Protein AF-A0A161Z4R8-F1 (afdb_monomer_lite)

Secondary structure (DSSP, 8-state):
------THHHHHHHHHHHHHHHHHH-S-HHHHHHHHHHHTSS---HHHHHHHHHHHHHHHT-

Structure (mmCIF, N/CA/C/O backbone):
data_AF-A0A161Z4R8-F1
#
_entry.id   AF-A0A161Z4R8-F1
#
loop_
_atom_site.group_PDB
_atom_site.id
_atom_site.type_symbol
_atom_site.label_atom_id
_atom_site.label_alt_id
_atom_site.label_comp_id
_atom_site.label_asym_id
_atom_site.label_entity_id
_atom_site.label_seq_id
_atom_site.pdbx_PDB_ins_code
_atom_site.Cartn_x
_atom_site.Cartn_y
_atom_site.Cartn_z
_atom_site.occupancy
_atom_site.B_iso_or_equiv
_atom_site.auth_seq_id
_atom_site.auth_comp_id
_atom_site.auth_asym_id
_atom_site.auth_atom_id
_atom_site.pdbx_PDB_model_num
ATOM 1 N N . MET A 1 1 ? 2.923 -4.201 -30.655 1.00 43.00 1 MET A N 1
ATOM 2 C CA . MET A 1 1 ? 3.850 -3.400 -29.828 1.00 43.00 1 MET A CA 1
ATOM 3 C C . MET A 1 1 ? 3.224 -3.279 -28.445 1.00 43.00 1 M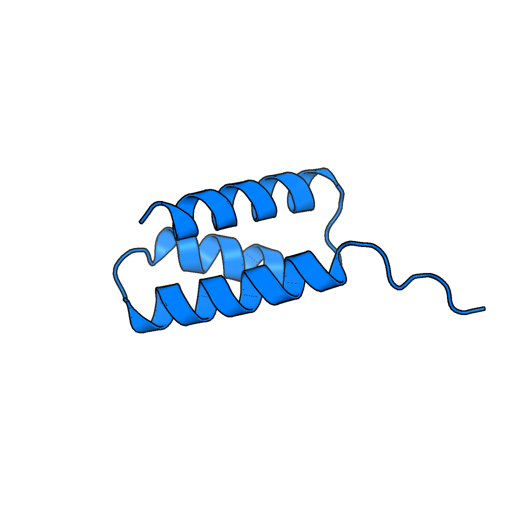ET A C 1
ATOM 5 O O . MET A 1 1 ? 2.609 -2.269 -28.143 1.00 43.00 1 MET A O 1
ATOM 9 N N . SER A 1 2 ? 3.258 -4.362 -27.662 1.00 41.53 2 SER A N 1
ATOM 10 C CA . SER A 1 2 ? 2.501 -4.474 -26.406 1.00 41.53 2 SER A CA 1
ATOM 11 C C . SER A 1 2 ? 3.190 -5.453 -25.460 1.00 41.53 2 SER A C 1
ATOM 13 O O . SER A 1 2 ? 2.667 -6.528 -25.240 1.00 41.53 2 SER A O 1
ATOM 15 N N . ASP A 1 3 ? 4.347 -5.088 -24.907 1.00 45.06 3 ASP A N 1
ATOM 16 C CA . ASP A 1 3 ? 5.016 -5.895 -23.868 1.00 45.06 3 ASP A CA 1
ATOM 17 C C . ASP A 1 3 ? 5.590 -5.013 -22.746 1.00 45.06 3 ASP A C 1
ATOM 19 O O . ASP A 1 3 ? 6.712 -5.186 -22.285 1.00 45.06 3 ASP A O 1
ATOM 23 N N . TYR A 1 4 ? 4.799 -4.037 -22.291 1.00 49.94 4 TYR A N 1
ATOM 24 C CA . TYR A 1 4 ? 5.072 -3.267 -21.069 1.00 49.94 4 TYR A CA 1
ATOM 25 C C . TYR A 1 4 ? 4.022 -3.533 -19.982 1.00 49.94 4 TYR A C 1
ATOM 27 O O . TYR A 1 4 ? 3.694 -2.645 -19.196 1.00 49.94 4 TYR A O 1
ATOM 35 N N . ILE A 1 5 ? 3.529 -4.772 -19.860 1.00 51.38 5 ILE A N 1
ATOM 36 C CA . ILE A 1 5 ? 2.929 -5.231 -18.593 1.00 51.38 5 ILE A CA 1
ATOM 37 C C . ILE A 1 5 ? 4.101 -5.500 -17.631 1.00 51.38 5 ILE A C 1
ATOM 39 O O . ILE A 1 5 ? 4.463 -6.626 -17.310 1.00 51.38 5 ILE A O 1
ATOM 43 N N . SER A 1 6 ? 4.788 -4.408 -17.297 1.00 51.31 6 SER A N 1
ATOM 44 C CA . SER A 1 6 ? 5.971 -4.315 -16.452 1.00 51.31 6 SER A CA 1
ATOM 45 C C . SER A 1 6 ? 5.618 -4.847 -15.062 1.00 51.31 6 SER A C 1
ATOM 47 O O . SER A 1 6 ? 4.529 -4.558 -14.566 1.00 51.31 6 SER A O 1
ATOM 49 N N . GLY A 1 7 ? 6.507 -5.617 -14.425 1.00 60.44 7 GLY A N 1
ATOM 50 C CA . GLY A 1 7 ? 6.268 -6.388 -13.186 1.00 60.44 7 GLY A CA 1
ATOM 51 C C . GLY A 1 7 ? 5.778 -5.618 -11.945 1.00 60.44 7 GLY A C 1
ATOM 52 O O . GLY A 1 7 ? 5.657 -6.193 -10.871 1.00 60.44 7 GLY A O 1
ATOM 53 N N . SER A 1 8 ? 5.460 -4.334 -12.078 1.00 66.69 8 SER A N 1
ATOM 54 C CA . SER A 1 8 ? 4.813 -3.482 -11.087 1.00 66.69 8 SER A CA 1
ATOM 55 C C . SER A 1 8 ? 3.297 -3.692 -10.964 1.00 66.69 8 SER A C 1
ATOM 57 O O . SER A 1 8 ? 2.743 -3.332 -9.929 1.00 66.69 8 SER A O 1
ATOM 59 N N . ALA A 1 9 ? 2.606 -4.274 -11.953 1.00 79.56 9 ALA A N 1
ATOM 60 C CA . ALA A 1 9 ? 1.150 -4.479 -11.867 1.00 79.56 9 ALA A CA 1
ATOM 61 C C . ALA A 1 9 ? 0.709 -5.363 -10.671 1.00 79.56 9 ALA A C 1
ATOM 63 O O . ALA A 1 9 ? -0.191 -4.942 -9.939 1.00 79.56 9 ALA A O 1
ATOM 64 N N . PRO A 1 10 ? 1.352 -6.517 -10.384 1.00 86.19 10 PRO A N 1
ATOM 65 C CA . PRO A 1 10 ? 1.043 -7.313 -9.192 1.00 86.19 10 PRO A CA 1
ATOM 66 C C . PRO A 1 10 ? 1.326 -6.564 -7.882 1.00 86.19 10 PRO A C 1
ATOM 68 O O . PRO A 1 10 ? 0.546 -6.645 -6.936 1.00 86.19 10 PRO A O 1
ATOM 71 N N . LEU A 1 11 ? 2.412 -5.786 -7.839 1.00 88.31 11 LEU A N 1
ATOM 72 C CA . LEU A 1 11 ? 2.801 -5.008 -6.662 1.00 88.31 11 LEU A CA 1
ATOM 73 C C . LEU A 1 11 ? 1.792 -3.891 -6.355 1.00 88.31 11 LEU A C 1
ATOM 75 O O . LEU A 1 11 ? 1.428 -3.675 -5.202 1.00 88.31 11 LEU A O 1
ATOM 79 N N . LEU A 1 12 ? 1.306 -3.202 -7.391 1.00 90.00 12 LEU A N 1
ATOM 80 C CA . LEU A 1 12 ? 0.275 -2.171 -7.262 1.00 90.00 12 LEU A CA 1
ATOM 81 C C . LEU A 1 12 ? -1.061 -2.749 -6.786 1.00 90.00 12 LEU A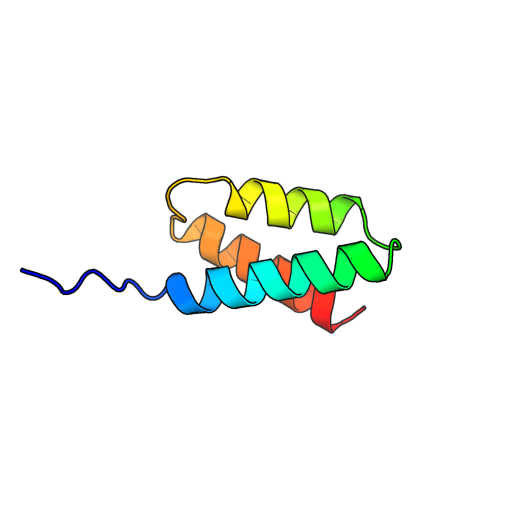 C 1
ATOM 83 O O . LEU A 1 12 ? -1.762 -2.098 -6.012 1.00 90.00 12 LEU A O 1
ATOM 87 N N . LEU A 1 13 ? -1.415 -3.959 -7.229 1.00 90.81 13 LEU A N 1
ATOM 88 C CA . LEU A 1 13 ? -2.611 -4.649 -6.749 1.00 90.81 13 LEU A CA 1
ATOM 89 C C . LEU A 1 13 ? -2.486 -4.986 -5.258 1.00 90.81 13 LEU A C 1
ATOM 91 O O . LEU A 1 13 ? -3.357 -4.603 -4.479 1.00 90.81 13 LEU A O 1
ATOM 95 N N . ALA A 1 14 ? -1.371 -5.601 -4.850 1.00 91.31 14 ALA A N 1
ATOM 96 C CA . ALA A 1 14 ? -1.099 -5.909 -3.445 1.00 91.31 14 ALA A CA 1
ATOM 97 C C . ALA A 1 14 ? -1.131 -4.650 -2.560 1.00 91.31 14 ALA A C 1
ATOM 99 O O . ALA A 1 14 ? -1.692 -4.665 -1.465 1.00 91.31 14 ALA A O 1
ATOM 100 N N . ALA A 1 15 ? -0.599 -3.534 -3.062 1.00 92.50 15 ALA A N 1
ATOM 101 C CA . ALA A 1 15 ? -0.639 -2.255 -2.367 1.00 92.50 15 ALA A CA 1
ATOM 102 C C . ALA A 1 15 ? -2.050 -1.691 -2.181 1.00 92.50 15 ALA A C 1
ATOM 104 O O . ALA A 1 15 ? -2.361 -1.185 -1.104 1.00 92.50 15 ALA A O 1
ATOM 105 N N . ARG A 1 16 ? -2.925 -1.817 -3.184 1.00 93.19 16 ARG A N 1
ATOM 106 C CA . ARG A 1 16 ? -4.335 -1.415 -3.056 1.00 93.19 16 ARG A CA 1
ATOM 107 C C . ARG A 1 16 ? -5.070 -2.256 -2.020 1.00 93.19 16 ARG A C 1
ATOM 109 O O . ARG A 1 16 ? -5.824 -1.710 -1.221 1.00 93.19 16 ARG A O 1
ATOM 116 N N . GLU A 1 17 ? -4.834 -3.564 -2.004 1.00 93.56 17 GLU A N 1
ATOM 117 C CA . GLU A 1 17 ? -5.437 -4.445 -1.003 1.00 93.56 17 GLU A CA 1
ATOM 118 C C . GLU A 1 17 ? -4.954 -4.129 0.414 1.00 93.56 17 GLU A C 1
ATOM 120 O O . GLU A 1 17 ? -5.759 -4.070 1.341 1.00 93.56 17 GLU A O 1
ATOM 125 N N . ALA A 1 18 ? -3.650 -3.909 0.591 1.00 92.25 18 ALA A N 1
ATOM 126 C CA . ALA A 1 18 ? -3.082 -3.541 1.882 1.00 92.25 18 ALA A CA 1
ATOM 127 C C . ALA A 1 18 ? -3.640 -2.205 2.386 1.00 92.25 18 ALA A C 1
ATOM 129 O O . ALA A 1 18 ? -4.034 -2.113 3.546 1.00 92.25 18 ALA A O 1
ATOM 130 N N . ALA A 1 19 ? -3.746 -1.200 1.509 1.00 93.50 19 ALA A N 1
ATOM 131 C CA . ALA A 1 19 ? -4.372 0.076 1.840 1.00 93.50 19 ALA A CA 1
ATOM 132 C C . ALA A 1 19 ? -5.823 -0.114 2.313 1.00 93.50 19 ALA A C 1
ATOM 134 O O . ALA A 1 19 ? -6.186 0.393 3.369 1.00 93.50 19 ALA A O 1
ATOM 135 N N . ALA A 1 20 ? -6.621 -0.918 1.603 1.00 93.12 20 ALA A N 1
ATOM 136 C CA . ALA A 1 20 ? -7.998 -1.203 2.002 1.00 93.12 20 ALA A CA 1
ATOM 137 C C . ALA A 1 20 ? -8.084 -1.911 3.368 1.00 93.12 20 ALA A C 1
ATOM 139 O O . ALA A 1 20 ? -8.927 -1.567 4.194 1.00 93.12 20 ALA A O 1
ATOM 140 N N . ARG A 1 21 ? -7.195 -2.878 3.645 1.00 90.81 21 ARG A N 1
ATOM 141 C CA . ARG A 1 21 ? -7.139 -3.556 4.955 1.00 90.81 21 ARG A CA 1
ATOM 142 C C . ARG A 1 21 ? -6.786 -2.582 6.081 1.00 90.81 21 ARG A C 1
ATOM 144 O O . ARG A 1 21 ? -7.437 -2.610 7.122 1.00 90.81 21 ARG A O 1
ATOM 151 N N . LEU A 1 22 ? -5.795 -1.717 5.867 1.00 91.62 22 LEU A N 1
ATOM 152 C CA . LEU A 1 22 ? -5.396 -0.697 6.840 1.00 91.62 22 LEU A CA 1
ATOM 153 C C . LEU A 1 22 ? -6.499 0.333 7.093 1.00 91.62 22 LEU A C 1
ATOM 155 O O . LEU A 1 22 ? -6.709 0.733 8.234 1.00 91.62 22 LEU A O 1
ATOM 159 N N . GLU A 1 23 ? -7.211 0.752 6.049 1.00 92.69 23 GLU A N 1
ATOM 160 C CA . GLU A 1 23 ? -8.328 1.691 6.161 1.00 92.69 23 GLU A CA 1
ATOM 161 C C . GLU A 1 23 ? -9.482 1.105 6.986 1.00 92.69 23 GLU A C 1
ATOM 163 O O . GLU A 1 23 ? -10.045 1.796 7.832 1.00 92.69 23 GLU A O 1
ATOM 168 N N . LEU A 1 24 ? -9.777 -0.189 6.811 1.00 91.50 24 LEU A N 1
ATOM 169 C CA . LEU A 1 24 ? -10.772 -0.900 7.619 1.00 91.50 24 LEU A CA 1
ATOM 170 C C . LEU A 1 24 ? -10.350 -1.061 9.086 1.00 91.50 24 LEU A C 1
ATOM 172 O O . LEU A 1 24 ? -11.204 -1.041 9.971 1.00 91.50 24 LEU A O 1
ATOM 176 N N . ARG A 1 25 ? -9.053 -1.257 9.343 1.00 89.94 25 ARG A N 1
ATOM 177 C CA . ARG A 1 25 ? -8.515 -1.505 10.689 1.00 89.94 25 ARG A CA 1
ATOM 178 C C . ARG A 1 25 ? -8.324 -0.207 11.485 1.00 89.94 25 ARG A C 1
ATOM 180 O O . ARG A 1 25 ? -8.568 -0.191 12.688 1.00 89.94 25 ARG A O 1
ATOM 187 N N . GLY A 1 26 ? -7.950 0.884 10.811 1.00 86.44 26 GLY A N 1
ATOM 188 C CA . GLY A 1 26 ? -7.863 2.235 11.378 1.00 86.44 26 GLY A CA 1
ATOM 189 C C . GLY A 1 26 ? -6.686 2.476 12.332 1.00 86.44 26 GLY A C 1
ATOM 190 O O . GLY A 1 26 ? -6.627 3.519 12.978 1.00 86.44 26 GLY A O 1
ATOM 191 N N . ASP A 1 27 ? -5.748 1.538 12.434 1.00 82.94 27 ASP A N 1
ATOM 192 C CA . ASP A 1 27 ? -4.687 1.511 13.446 1.00 82.94 27 ASP A CA 1
ATOM 193 C C . ASP A 1 27 ? -3.304 1.942 12.933 1.00 82.94 27 ASP A C 1
ATOM 195 O O . ASP A 1 27 ? -2.433 2.275 13.737 1.00 82.94 27 ASP A O 1
ATOM 199 N N . ALA A 1 28 ? -3.104 2.029 11.613 1.00 88.62 28 ALA A N 1
ATOM 200 C CA . ALA A 1 28 ? -1.855 2.517 11.015 1.00 88.62 28 ALA A CA 1
ATOM 201 C C . ALA A 1 28 ? -2.077 3.609 9.942 1.00 88.62 28 ALA A C 1
ATOM 203 O O . ALA A 1 28 ? -1.726 3.419 8.769 1.00 88.62 28 ALA A O 1
ATOM 204 N N . PRO A 1 29 ? -2.617 4.789 10.318 1.00 90.75 29 PRO A N 1
ATOM 205 C CA . PRO A 1 29 ? -2.923 5.867 9.371 1.00 90.75 29 PRO A CA 1
ATOM 206 C C . PRO A 1 29 ? -1.683 6.402 8.637 1.00 90.75 29 PRO A C 1
ATOM 208 O O . PRO A 1 29 ? -1.764 6.754 7.461 1.00 90.75 29 PRO A O 1
ATOM 211 N N . GLU A 1 30 ? -0.511 6.416 9.282 1.00 92.25 30 GLU A N 1
ATOM 212 C CA . GLU A 1 30 ? 0.739 6.827 8.630 1.00 92.25 30 GLU A CA 1
ATOM 213 C C . GLU A 1 30 ? 1.191 5.847 7.541 1.00 92.25 30 GLU A C 1
ATOM 215 O O . GLU A 1 30 ? 1.720 6.260 6.506 1.00 92.25 30 GLU A O 1
ATOM 220 N N . LEU A 1 31 ? 1.000 4.545 7.770 1.00 92.69 31 LEU A N 1
ATOM 221 C CA . LEU A 1 31 ? 1.386 3.505 6.820 1.00 92.69 31 LEU A CA 1
ATOM 222 C C . LEU A 1 31 ? 0.449 3.526 5.606 1.00 92.69 31 LEU A C 1
ATOM 224 O O . LEU A 1 31 ? 0.912 3.508 4.464 1.00 92.69 31 LEU A O 1
ATOM 228 N N . LEU A 1 32 ? -0.853 3.691 5.861 1.00 93.94 32 LEU A N 1
ATOM 229 C CA . LEU A 1 32 ? -1.874 3.911 4.839 1.00 93.94 32 LEU A CA 1
ATOM 230 C C . LEU A 1 32 ? -1.545 5.133 3.971 1.00 93.94 32 LEU A C 1
ATOM 232 O O . LEU A 1 32 ? -1.557 5.041 2.743 1.00 93.94 32 LEU A O 1
ATOM 236 N N . ALA A 1 33 ? -1.188 6.264 4.589 1.00 94.56 33 ALA A N 1
ATOM 237 C CA . ALA A 1 33 ? -0.827 7.480 3.865 1.00 94.56 33 ALA A CA 1
ATOM 238 C C . ALA A 1 33 ? 0.386 7.272 2.940 1.00 94.56 33 ALA A C 1
ATOM 240 O O . ALA A 1 33 ? 0.368 7.718 1.792 1.00 94.56 33 ALA A O 1
ATOM 241 N N . LYS A 1 34 ? 1.419 6.552 3.400 1.00 94.00 34 LYS A N 1
ATOM 242 C CA . LYS A 1 34 ? 2.616 6.244 2.596 1.00 94.00 34 LYS A CA 1
ATOM 243 C C . LYS A 1 34 ? 2.300 5.344 1.401 1.00 94.00 34 LYS A C 1
ATOM 245 O O . LYS A 1 34 ? 2.775 5.614 0.298 1.00 94.00 34 LYS A O 1
ATOM 250 N N . ILE A 1 35 ? 1.486 4.304 1.599 1.00 92.81 35 ILE A N 1
ATOM 251 C CA . ILE A 1 35 ? 1.059 3.409 0.514 1.00 92.81 35 ILE A CA 1
ATOM 252 C C . ILE A 1 35 ? 0.223 4.184 -0.514 1.00 92.81 35 ILE A C 1
ATOM 254 O O . ILE A 1 35 ? 0.503 4.109 -1.711 1.00 92.81 35 ILE A O 1
ATOM 258 N N . ASN A 1 36 ? -0.737 4.997 -0.066 1.00 93.94 36 ASN A N 1
ATOM 259 C CA . ASN A 1 36 ? -1.564 5.818 -0.954 1.00 93.94 36 ASN A CA 1
ATOM 260 C C . ASN A 1 36 ? -0.747 6.859 -1.730 1.00 93.94 36 ASN A C 1
ATOM 262 O O . ASN A 1 36 ? -0.996 7.067 -2.917 1.00 93.94 36 ASN A O 1
ATOM 266 N N . ALA A 1 37 ? 0.265 7.467 -1.105 1.00 93.75 37 ALA A N 1
ATOM 267 C CA . ALA A 1 37 ? 1.164 8.396 -1.785 1.00 93.75 37 ALA A CA 1
ATOM 268 C C . ALA A 1 37 ? 1.930 7.717 -2.932 1.00 93.75 37 ALA A C 1
ATOM 270 O O . ALA A 1 37 ? 2.074 8.305 -4.000 1.00 93.75 37 ALA A O 1
ATOM 271 N N . LEU A 1 38 ? 2.379 6.471 -2.740 1.00 91.44 38 LEU A N 1
ATOM 272 C CA . LEU A 1 38 ? 3.049 5.690 -3.786 1.00 91.44 38 LEU A CA 1
ATOM 273 C C . LEU A 1 38 ? 2.080 5.238 -4.887 1.00 91.44 38 LEU A C 1
ATOM 275 O O . LEU A 1 38 ? 2.443 5.263 -6.059 1.00 91.44 38 LEU A O 1
ATOM 279 N N . LEU A 1 39 ? 0.845 4.870 -4.535 1.00 89.69 39 LEU A N 1
ATOM 280 C CA . LEU A 1 39 ? -0.201 4.505 -5.499 1.00 89.69 39 LEU A CA 1
ATOM 281 C C . LEU A 1 39 ? -0.662 5.684 -6.370 1.00 89.69 39 LEU A C 1
ATOM 283 O O . LEU A 1 39 ? -1.111 5.463 -7.494 1.00 89.69 39 LEU A O 1
ATOM 287 N N . ALA A 1 40 ? -0.562 6.916 -5.866 1.00 90.62 40 ALA A N 1
ATOM 288 C CA . ALA A 1 40 ? -0.909 8.128 -6.606 1.00 90.62 40 ALA A CA 1
ATOM 289 C C . ALA A 1 40 ? 0.124 8.500 -7.687 1.00 90.62 40 ALA A C 1
ATOM 291 O O . ALA A 1 40 ? -0.143 9.357 -8.530 1.00 90.62 40 ALA A O 1
ATOM 292 N N . LEU A 1 41 ? 1.303 7.871 -7.685 1.00 87.81 41 LEU A N 1
ATOM 293 C CA . LEU A 1 41 ? 2.332 8.118 -8.689 1.00 87.81 41 LEU A CA 1
ATOM 294 C C . LEU A 1 41 ? 1.973 7.431 -10.012 1.00 87.81 41 LEU A C 1
ATOM 296 O O . LEU A 1 41 ? 1.635 6.251 -10.051 1.00 87.81 41 LEU A O 1
ATOM 300 N N . HIS A 1 42 ? 2.133 8.152 -11.126 1.00 75.31 42 HIS A N 1
ATOM 301 C CA . HIS A 1 42 ? 1.879 7.632 -12.478 1.00 75.31 42 HIS A CA 1
ATOM 302 C C . HIS A 1 42 ? 2.816 6.484 -12.901 1.00 75.31 42 HIS A C 1
ATOM 304 O O . HIS A 1 42 ? 2.555 5.811 -13.897 1.00 75.31 42 HIS A O 1
ATOM 310 N N . GLY A 1 43 ? 3.896 6.242 -12.156 1.00 78.00 43 GLY A N 1
ATOM 311 C CA . GLY A 1 43 ? 4.796 5.117 -12.368 1.00 78.00 43 GLY A CA 1
ATOM 312 C C . GLY A 1 43 ? 5.710 4.901 -11.170 1.00 78.00 43 GLY A C 1
ATOM 313 O O . GLY A 1 43 ? 6.181 5.861 -10.564 1.00 78.00 43 GLY A O 1
ATOM 314 N N . LEU A 1 44 ? 5.969 3.632 -10.849 1.00 80.56 44 LEU A N 1
ATOM 315 C CA . LEU A 1 44 ? 6.909 3.244 -9.800 1.00 80.56 44 LEU A CA 1
ATOM 316 C C . LEU A 1 44 ? 8.265 2.906 -10.413 1.00 80.56 44 LEU A C 1
ATOM 318 O O . LEU A 1 44 ? 8.391 1.918 -11.142 1.00 80.56 44 LEU A O 1
ATOM 322 N N . HIS A 1 45 ? 9.289 3.684 -10.076 1.00 84.88 45 HIS A N 1
ATOM 323 C CA . HIS A 1 45 ? 10.676 3.339 -10.392 1.00 84.88 45 HIS A CA 1
ATOM 324 C C . HIS A 1 45 ? 11.259 2.358 -9.360 1.00 84.88 45 HIS A C 1
ATOM 326 O O . HIS A 1 45 ? 10.739 2.227 -8.255 1.00 84.88 45 HIS A O 1
ATOM 332 N N . GLY A 1 46 ? 12.350 1.660 -9.702 1.00 83.25 46 GLY A N 1
ATOM 333 C CA . GLY A 1 46 ? 12.859 0.512 -8.928 1.00 83.25 46 GLY A CA 1
ATOM 334 C C . GLY A 1 46 ? 13.026 0.761 -7.421 1.00 83.25 46 GLY A C 1
ATOM 335 O O . GLY A 1 46 ? 12.610 -0.064 -6.614 1.00 83.25 46 GLY A O 1
ATOM 336 N N . GLY A 1 47 ? 13.530 1.934 -7.019 1.00 88.44 47 GLY A N 1
ATOM 337 C CA . GLY A 1 47 ? 13.624 2.300 -5.599 1.00 88.44 47 GLY A CA 1
ATOM 338 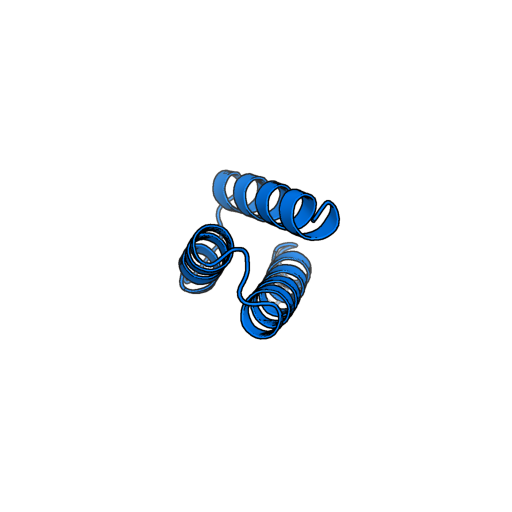C C . GLY A 1 47 ? 12.265 2.379 -4.890 1.00 88.44 47 GLY A C 1
ATOM 339 O O . GLY A 1 47 ? 12.128 1.892 -3.774 1.00 88.44 47 GLY A O 1
ATOM 340 N N . GLN A 1 48 ? 11.239 2.917 -5.554 1.00 90.31 48 GLN A N 1
ATOM 341 C CA . GLN A 1 48 ? 9.879 2.986 -5.009 1.00 90.31 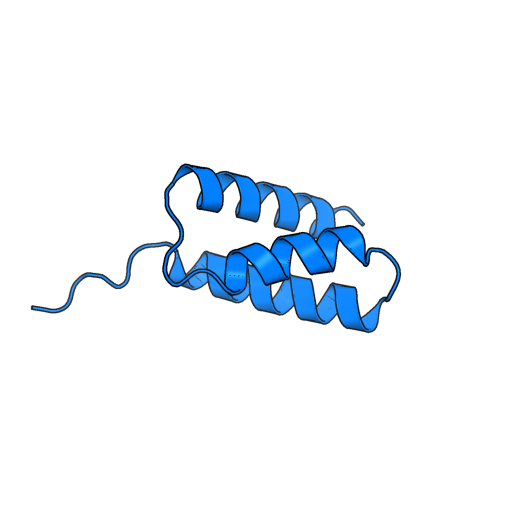48 GLN A CA 1
ATOM 342 C C . GLN A 1 48 ? 9.210 1.618 -4.956 1.00 90.31 48 GLN A C 1
ATOM 344 O O . GLN A 1 48 ? 8.443 1.368 -4.035 1.00 90.31 48 GLN A O 1
ATOM 349 N N . GLN A 1 49 ? 9.508 0.729 -5.907 1.00 90.31 49 GLN A N 1
ATOM 350 C CA . GLN A 1 49 ? 9.024 -0.650 -5.855 1.00 90.31 49 GLN A CA 1
ATOM 351 C C . GLN A 1 49 ? 9.570 -1.359 -4.610 1.00 90.31 49 GLN A C 1
ATOM 353 O O . GLN A 1 49 ? 8.800 -1.961 -3.875 1.00 90.31 49 GLN A O 1
ATOM 358 N N . ILE A 1 50 ? 10.865 -1.197 -4.306 1.00 91.12 50 ILE A N 1
ATOM 359 C CA . ILE A 1 50 ? 11.479 -1.742 -3.084 1.00 91.12 50 ILE A CA 1
ATOM 360 C C . ILE A 1 50 ? 10.837 -1.141 -1.828 1.00 91.12 50 ILE A C 1
ATOM 362 O O . ILE A 1 50 ? 10.513 -1.870 -0.892 1.00 91.12 50 ILE A O 1
ATOM 366 N N . THR A 1 51 ? 10.645 0.182 -1.793 1.00 92.56 51 THR A N 1
ATOM 367 C CA . THR A 1 51 ? 9.967 0.845 -0.670 1.00 92.56 51 THR A CA 1
ATOM 368 C C . THR A 1 51 ? 8.552 0.309 -0.481 1.00 92.56 51 THR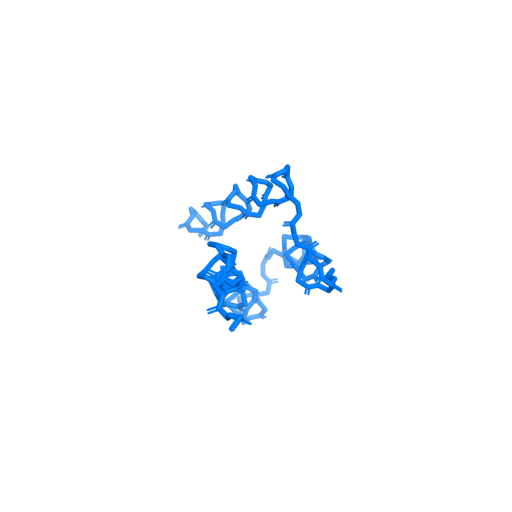 A C 1
ATOM 370 O O . THR A 1 51 ? 8.170 0.015 0.647 1.00 92.56 51 THR A O 1
ATOM 373 N N . LEU A 1 52 ? 7.793 0.152 -1.567 1.00 92.00 52 LEU A N 1
ATOM 374 C CA . LEU A 1 52 ? 6.430 -0.356 -1.515 1.00 92.00 52 LEU A CA 1
ATOM 375 C C . LEU A 1 52 ? 6.400 -1.798 -1.007 1.00 92.00 52 LEU A C 1
ATOM 377 O O . LEU A 1 52 ? 5.643 -2.075 -0.089 1.00 92.00 52 LEU A O 1
ATOM 381 N N . THR A 1 53 ? 7.268 -2.683 -1.505 1.00 92.44 53 THR A N 1
ATOM 382 C CA . THR A 1 53 ? 7.375 -4.062 -1.001 1.00 92.44 53 THR A CA 1
ATOM 383 C C . THR A 1 53 ? 7.626 -4.100 0.507 1.00 92.44 53 THR A C 1
ATOM 385 O O . THR A 1 53 ? 6.906 -4.793 1.216 1.00 92.44 53 THR A O 1
ATOM 388 N N . ARG A 1 54 ? 8.562 -3.290 1.023 1.00 93.75 54 ARG A N 1
ATOM 389 C CA . ARG A 1 54 ? 8.843 -3.218 2.471 1.00 93.75 54 ARG A CA 1
ATOM 390 C C . ARG A 1 54 ? 7.655 -2.716 3.2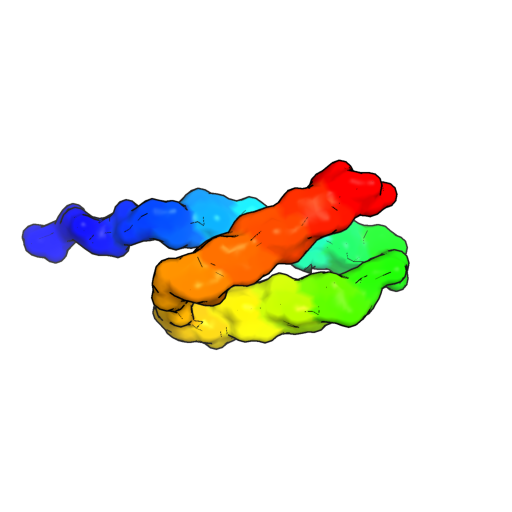87 1.00 93.75 54 ARG A C 1
ATOM 392 O O . ARG A 1 54 ? 7.410 -3.210 4.380 1.00 93.75 54 ARG A O 1
ATOM 399 N N . LEU A 1 55 ? 6.923 -1.725 2.775 1.00 93.19 55 LEU A N 1
ATOM 400 C CA . LEU A 1 55 ? 5.706 -1.245 3.434 1.00 93.19 55 LEU A CA 1
ATOM 401 C C . LEU A 1 55 ? 4.643 -2.348 3.490 1.00 93.19 55 LEU A C 1
ATOM 403 O O . LEU A 1 55 ? 3.951 -2.463 4.492 1.00 93.19 55 LEU A O 1
ATOM 407 N N . LEU A 1 56 ? 4.525 -3.172 2.446 1.00 91.56 56 LEU A N 1
ATOM 408 C CA . LEU A 1 56 ? 3.574 -4.285 2.420 1.00 91.56 56 LEU A CA 1
ATOM 409 C C . LEU A 1 56 ? 3.959 -5.415 3.373 1.00 91.56 56 LEU A C 1
ATOM 411 O O . LEU A 1 56 ? 3.076 -5.964 4.025 1.00 91.56 56 LEU A O 1
ATOM 415 N N . GLU A 1 57 ? 5.250 -5.723 3.497 1.00 93.12 57 GLU A N 1
ATOM 416 C CA . GLU A 1 57 ? 5.758 -6.650 4.517 1.00 93.12 57 GLU A CA 1
ATOM 417 C C . GLU A 1 57 ? 5.379 -6.165 5.926 1.00 93.12 57 GLU A C 1
ATOM 419 O O . GLU A 1 57 ? 4.806 -6.923 6.700 1.00 93.12 57 GLU A O 1
ATOM 424 N N . GLN A 1 58 ? 5.554 -4.868 6.213 1.00 90.56 58 GLN A N 1
ATOM 425 C CA . GLN A 1 58 ? 5.142 -4.274 7.492 1.00 90.56 58 GLN A CA 1
ATOM 426 C C . GLN A 1 58 ? 3.635 -4.377 7.760 1.00 90.56 58 GLN A C 1
ATOM 428 O O . GLN A 1 58 ? 3.242 -4.524 8.910 1.00 90.56 58 GLN A O 1
ATOM 433 N N . VAL A 1 59 ? 2.783 -4.301 6.729 1.00 88.25 59 VAL A N 1
ATOM 434 C CA . VAL A 1 59 ? 1.334 -4.533 6.891 1.00 88.25 59 VAL A CA 1
ATOM 435 C C . VAL A 1 59 ? 1.033 -5.993 7.213 1.00 88.25 59 VAL A C 1
ATOM 437 O O . VAL A 1 59 ? 0.112 -6.254 7.977 1.00 88.25 59 VAL A O 1
ATOM 440 N N . GLY A 1 60 ? 1.767 -6.935 6.617 1.00 85.25 60 GLY A N 1
ATOM 441 C CA . GLY A 1 60 ? 1.587 -8.368 6.863 1.00 85.25 60 GLY A CA 1
ATOM 442 C C . GLY A 1 60 ? 1.983 -8.807 8.275 1.00 85.25 60 GLY A C 1
ATOM 443 O O . GLY A 1 60 ? 1.404 -9.762 8.785 1.00 85.25 60 GLY A O 1
ATOM 444 N N . ASP A 1 61 ? 2.927 -8.098 8.897 1.00 83.50 61 ASP A N 1
ATOM 445 C CA . ASP A 1 61 ? 3.419 -8.378 10.252 1.00 83.50 61 ASP A CA 1
ATOM 446 C C . ASP A 1 61 ? 2.555 -7.760 11.378 1.00 83.50 61 ASP A C 1
ATOM 448 O O . ASP A 1 61 ? 2.750 -8.098 12.549 1.00 83.50 61 ASP A O 1
ATOM 452 N N . LEU A 1 62 ? 1.627 -6.849 11.049 1.00 74.38 62 LEU A N 1
ATOM 453 C CA . LEU A 1 62 ? 0.721 -6.159 11.989 1.00 74.38 62 LEU A CA 1
ATOM 454 C C . LEU A 1 62 ? -0.559 -6.953 12.267 1.00 74.38 62 LEU A C 1
ATOM 456 O O . LEU A 1 62 ? -1.063 -6.880 13.412 1.00 74.38 62 LEU A O 1
#

pLDDT: mean 84.5, std 13.9, range [41.53, 94.56]

Sequence (62 aa):
MSDYISGSAPLLLAAREAAARLELRGDAPELLAKINALLALHGLHGGQQITLTRLLEQVGDL

Foldseek 3Di:
DDDPPPPCPVLLVLLVVLLVVCVVVVPCVVLNVLSVVLNPDPDDDPVNSVVSVVSSVVSVVD

Radius of gyration: 12.1 Å; chains: 1; bounding box: 24×17×43 Å

Organism: Pseudomonas fluorescens (NCBI:txid294)